Protein AF-A0A958DDX4-F1 (afdb_monomer)

Mean predicted aligned error: 10.65 Å

Radius of gyration: 14.02 Å; Cα contacts (8 Å, |Δi|>4): 165; chains: 1; bounding box: 32×32×38 Å

Nearest PDB structures (foldseek):
  6exp-assembly1_B  TM=5.184E-01  e=7.772E-02  Sulfolobus islandicus rudivirus 3
  2h36-assembly1_X  TM=4.273E-01  e=1.640E-01  Sulfolobus islandicus filamentous virus
  5evh-assembly1_A-2  TM=5.178E-01  e=3.461E-01  Kribbella flavida DSM 17836
  3djw-assembly1_B  TM=4.579E-01  e=4.767E-01  Captovirus AFV1
  3brb-assembly1_A  TM=5.789E-01  e=1.119E+00  Homo sapiens

Structure (mmCIF, N/CA/C/O backbone):
data_AF-A0A958DDX4-F1
#
_entry.id   AF-A0A958DDX4-F1
#
loop_
_atom_site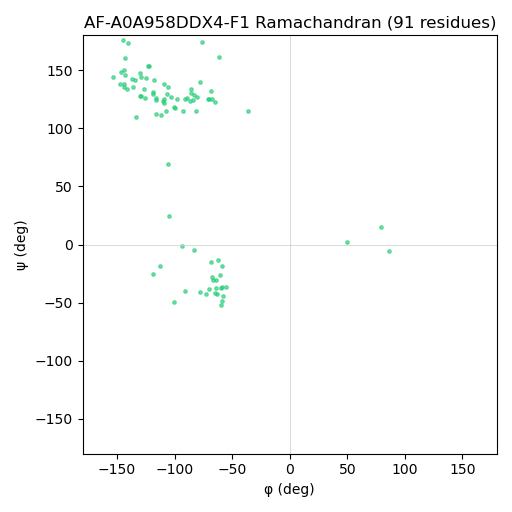.group_PDB
_atom_site.id
_atom_site.type_symbol
_atom_site.label_atom_id
_atom_site.label_alt_id
_atom_site.label_comp_id
_atom_site.label_asym_id
_atom_site.label_entity_id
_atom_site.label_seq_id
_atom_site.pdbx_PDB_ins_code
_atom_site.Cartn_x
_atom_site.Cartn_y
_atom_site.Cartn_z
_atom_site.occupancy
_atom_site.B_iso_or_equiv
_atom_site.auth_seq_id
_atom_site.auth_comp_id
_atom_site.auth_asym_id
_atom_site.auth_atom_id
_atom_site.pdbx_PDB_model_num
ATOM 1 N N . ARG A 1 1 ? -10.047 4.891 -18.341 1.00 34.19 1 ARG A N 1
ATOM 2 C CA . ARG A 1 1 ? -11.114 3.915 -17.990 1.00 34.19 1 ARG A CA 1
ATOM 3 C C . ARG A 1 1 ? -10.422 2.738 -17.319 1.00 34.19 1 ARG A C 1
ATOM 5 O O . ARG A 1 1 ? -9.890 1.896 -18.027 1.00 34.19 1 ARG A O 1
ATOM 12 N N . SER A 1 2 ? -10.345 2.726 -15.993 1.00 29.44 2 SER A N 1
ATOM 13 C CA . SER 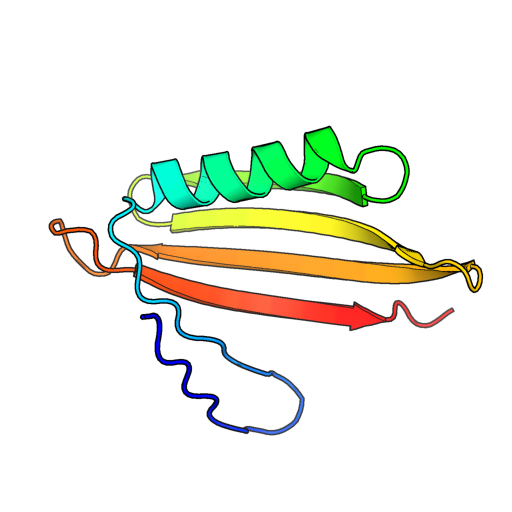A 1 2 ? -9.686 1.641 -15.258 1.00 29.44 2 SER A CA 1
ATOM 14 C C . SER A 1 2 ? -10.685 0.510 -15.031 1.00 29.44 2 SER A C 1
ATOM 16 O O . SER A 1 2 ? -11.820 0.763 -14.630 1.00 29.44 2 SER A O 1
ATOM 18 N N . ALA A 1 3 ? -10.287 -0.718 -15.356 1.00 30.48 3 ALA A N 1
ATOM 19 C CA . ALA A 1 3 ? -11.061 -1.927 -15.104 1.00 30.48 3 ALA A CA 1
ATOM 20 C C . ALA A 1 3 ? -10.444 -2.641 -13.898 1.0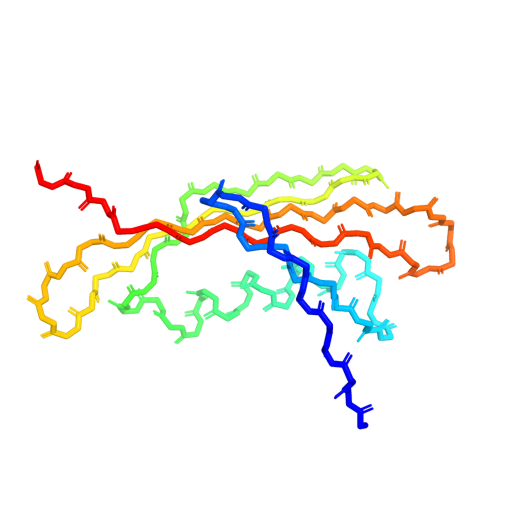0 30.48 3 ALA A C 1
ATOM 22 O O . ALA A 1 3 ? -9.237 -2.876 -13.880 1.00 30.48 3 ALA A O 1
ATOM 23 N N . TYR A 1 4 ? -11.265 -2.957 -12.900 1.00 38.09 4 TYR A N 1
ATOM 24 C CA . TYR A 1 4 ? -10.853 -3.642 -11.677 1.00 38.09 4 TYR A CA 1
ATOM 25 C C . TYR A 1 4 ? -11.344 -5.092 -11.731 1.00 38.09 4 TYR A C 1
ATOM 27 O O . TYR A 1 4 ? -12.494 -5.334 -12.095 1.00 38.09 4 TYR A O 1
ATOM 35 N N . SER A 1 5 ? -10.497 -6.051 -11.360 1.00 40.94 5 SER A N 1
ATOM 36 C CA . SER A 1 5 ? -10.887 -7.452 -11.165 1.00 40.94 5 SER A CA 1
ATOM 37 C C . SER A 1 5 ? -10.463 -7.907 -9.774 1.00 40.94 5 SER A C 1
ATOM 39 O O . SER A 1 5 ? -9.290 -7.788 -9.423 1.00 40.94 5 SER A O 1
ATOM 41 N N . THR A 1 6 ? -11.402 -8.431 -8.992 1.00 44.69 6 THR A N 1
ATOM 42 C CA . THR A 1 6 ? -11.167 -8.954 -7.639 1.00 44.69 6 THR A CA 1
ATOM 43 C C . THR A 1 6 ? -11.293 -10.475 -7.649 1.00 44.69 6 THR A C 1
ATOM 45 O O . THR A 1 6 ? -12.356 -10.988 -7.995 1.00 44.69 6 THR A O 1
ATOM 48 N N . ASN A 1 7 ? -10.244 -11.191 -7.242 1.00 44.62 7 ASN A N 1
ATOM 49 C CA . ASN A 1 7 ? -10.309 -12.628 -6.966 1.00 44.62 7 ASN A CA 1
ATOM 50 C C . ASN A 1 7 ? -10.480 -12.836 -5.454 1.00 44.62 7 ASN A C 1
ATOM 52 O O . ASN A 1 7 ? -9.705 -12.296 -4.665 1.00 44.62 7 ASN A O 1
ATOM 56 N N . MET A 1 8 ? -11.518 -13.580 -5.061 1.00 37.09 8 MET A N 1
ATOM 57 C CA . MET A 1 8 ? -11.855 -13.857 -3.662 1.00 37.09 8 MET A CA 1
ATOM 58 C C . MET A 1 8 ? -11.201 -15.164 -3.203 1.00 37.09 8 MET A C 1
ATOM 60 O O . MET A 1 8 ? -11.584 -16.239 -3.658 1.00 37.09 8 MET A O 1
ATOM 64 N N . THR A 1 9 ? -10.279 -15.066 -2.249 1.00 40.94 9 THR A N 1
ATOM 65 C CA . THR A 1 9 ? -9.822 -16.193 -1.426 1.00 40.94 9 THR A CA 1
ATOM 66 C C . THR A 1 9 ? -9.970 -15.759 0.032 1.00 40.94 9 THR A C 1
ATOM 68 O O . THR A 1 9 ? -9.655 -14.615 0.360 1.00 40.94 9 THR A O 1
ATOM 71 N N . GLU A 1 10 ? -10.529 -16.621 0.884 1.00 39.41 10 GLU A N 1
ATOM 72 C CA . GLU A 1 10 ? -10.964 -16.312 2.256 1.00 39.41 10 GLU A CA 1
ATOM 73 C C . GLU A 1 10 ? -10.050 -15.318 3.004 1.00 39.41 10 GLU A C 1
ATOM 75 O O . GLU A 1 10 ? -8.894 -15.597 3.313 1.00 39.41 10 GLU A O 1
ATOM 80 N N . GLY A 1 11 ? -10.598 -14.136 3.312 1.00 45.62 11 GLY A N 1
ATOM 81 C CA . GLY A 1 11 ? -10.013 -13.164 4.241 1.00 45.62 11 GLY A CA 1
ATOM 82 C C . GLY A 1 11 ? -8.993 -12.169 3.675 1.00 45.62 11 GLY A C 1
ATOM 83 O O . GLY A 1 11 ? -8.600 -11.262 4.413 1.00 45.62 11 GLY A O 1
ATOM 84 N N . ILE A 1 12 ? -8.580 -12.275 2.406 1.00 41.81 12 ILE A N 1
ATOM 85 C CA . ILE A 1 12 ? -7.653 -11.316 1.778 1.00 41.81 12 ILE A CA 1
ATOM 86 C C . ILE A 1 12 ? -8.189 -10.910 0.401 1.00 41.81 12 ILE A C 1
ATOM 88 O O . ILE A 1 12 ? -8.189 -11.697 -0.542 1.00 41.81 12 ILE A O 1
ATOM 92 N N . ASN A 1 13 ? -8.645 -9.660 0.281 1.00 47.84 13 ASN A N 1
ATOM 93 C CA . ASN A 1 13 ? -9.029 -9.081 -1.005 1.00 47.84 13 ASN A CA 1
ATOM 94 C C . ASN A 1 13 ? -7.770 -8.603 -1.729 1.00 47.84 13 ASN A C 1
ATOM 96 O O . ASN A 1 13 ? -7.115 -7.668 -1.275 1.00 47.84 13 ASN A O 1
ATOM 100 N N . PHE A 1 14 ? -7.446 -9.216 -2.864 1.00 44.59 14 PHE A N 1
ATOM 101 C CA . PHE A 1 14 ? -6.391 -8.723 -3.744 1.00 44.59 14 PHE A CA 1
ATOM 102 C C . PHE A 1 14 ? -7.000 -7.774 -4.77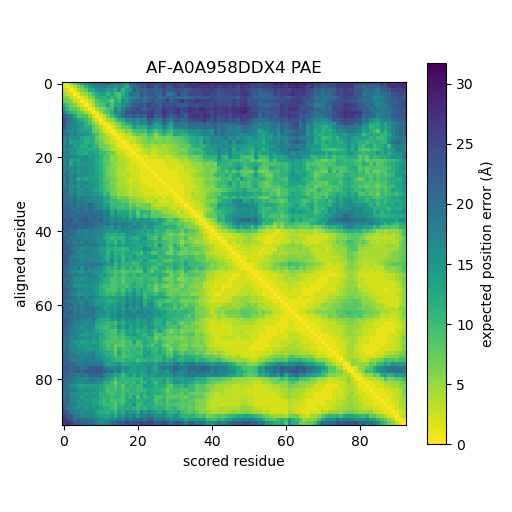8 1.00 44.59 14 PHE A C 1
ATOM 104 O O . PHE A 1 14 ? -7.944 -8.137 -5.485 1.00 44.59 14 PHE A O 1
ATOM 111 N N . LEU A 1 15 ? -6.460 -6.557 -4.864 1.00 52.03 15 LEU A N 1
ATOM 112 C CA . LEU A 1 15 ? -6.817 -5.577 -5.886 1.00 52.03 15 LEU A CA 1
ATOM 113 C C . LEU A 1 15 ? -5.626 -5.380 -6.822 1.00 52.03 15 LEU A C 1
ATOM 115 O O . LEU A 1 15 ? -4.621 -4.797 -6.429 1.00 52.03 15 LEU A O 1
ATOM 119 N N . THR A 1 16 ? -5.750 -5.823 -8.071 1.00 51.31 16 THR A N 1
ATOM 120 C CA . THR A 1 16 ? -4.775 -5.484 -9.114 1.00 51.31 16 THR A CA 1
ATOM 121 C C . THR A 1 16 ? -5.131 -4.128 -9.714 1.00 51.31 16 THR A C 1
ATOM 123 O O . THR A 1 16 ? -6.248 -3.930 -10.195 1.00 51.31 16 THR A O 1
ATOM 126 N N . ILE A 1 17 ? -4.180 -3.196 -9.697 1.00 59.25 17 ILE A N 1
ATOM 127 C CA . ILE A 1 17 ? -4.337 -1.848 -10.247 1.00 59.25 17 ILE A CA 1
ATOM 128 C C . ILE A 1 17 ? -3.472 -1.753 -11.503 1.00 59.25 17 ILE A C 1
ATOM 130 O O . ILE A 1 17 ? -2.270 -1.982 -11.437 1.00 59.25 17 ILE A O 1
ATOM 134 N N . ARG A 1 18 ? -4.076 -1.409 -12.647 1.00 56.00 18 ARG A N 1
ATOM 135 C CA . ARG A 1 18 ? -3.331 -0.957 -13.830 1.00 56.00 18 ARG A CA 1
ATOM 136 C C . ARG A 1 18 ? -3.165 0.551 -13.752 1.00 56.00 18 ARG A C 1
ATOM 138 O O . ARG A 1 18 ? -4.156 1.266 -13.597 1.00 56.00 18 ARG A O 1
ATOM 145 N N . THR A 1 19 ? -1.929 1.005 -13.855 1.00 66.44 19 THR A N 1
ATOM 146 C CA . THR A 1 19 ? -1.553 2.410 -13.757 1.00 66.44 19 THR A CA 1
ATOM 147 C C . THR A 1 19 ? -0.418 2.688 -14.731 1.00 66.44 19 THR A C 1
ATOM 149 O O . THR A 1 19 ? 0.380 1.797 -15.006 1.00 66.44 19 THR A O 1
ATOM 152 N N . ASP A 1 20 ? -0.354 3.916 -15.236 1.00 75.56 20 ASP A N 1
ATOM 153 C CA . ASP A 1 20 ? 0.766 4.376 -16.063 1.00 75.56 20 ASP A CA 1
ATOM 154 C C . ASP A 1 20 ? 1.956 4.837 -15.193 1.00 75.56 20 ASP A C 1
ATOM 156 O O . ASP A 1 20 ? 3.017 5.177 -15.713 1.00 75.56 20 ASP A O 1
ATOM 160 N N . LEU A 1 21 ? 1.774 4.852 -13.865 1.00 69.12 21 LEU A N 1
ATOM 161 C CA . LEU A 1 21 ? 2.783 5.236 -12.880 1.00 69.12 21 LEU A CA 1
ATOM 162 C C . LEU A 1 21 ? 3.790 4.108 -12.641 1.00 69.12 21 LEU A C 1
ATOM 164 O O . LEU A 1 21 ? 3.418 2.945 -12.477 1.00 69.12 21 LEU A O 1
ATOM 168 N N . THR A 1 22 ? 5.062 4.470 -12.511 1.00 73.50 22 THR A N 1
ATOM 169 C CA . THR A 1 22 ? 6.097 3.581 -11.970 1.00 73.50 22 THR A CA 1
ATOM 170 C C . THR A 1 22 ? 5.764 3.181 -10.525 1.00 73.50 22 THR A C 1
ATOM 172 O O . THR A 1 22 ? 5.019 3.864 -9.821 1.00 73.50 22 THR A O 1
ATOM 175 N N . ALA A 1 23 ? 6.379 2.104 -10.024 1.00 67.88 23 ALA A N 1
ATOM 176 C CA . ALA A 1 23 ? 6.211 1.686 -8.628 1.00 67.88 23 ALA A CA 1
ATOM 177 C C . ALA A 1 23 ? 6.560 2.800 -7.618 1.00 67.88 23 ALA A C 1
ATOM 179 O O . ALA A 1 23 ? 5.883 2.937 -6.600 1.00 67.88 23 ALA A O 1
ATOM 180 N N . ASN A 1 24 ? 7.577 3.618 -7.916 1.00 70.38 24 ASN A N 1
ATOM 181 C CA . ASN A 1 24 ? 7.989 4.724 -7.054 1.00 70.38 24 ASN A CA 1
ATOM 182 C C . ASN A 1 24 ? 6.984 5.885 -7.088 1.00 70.38 24 ASN A C 1
ATOM 184 O O . ASN A 1 24 ? 6.617 6.409 -6.044 1.00 70.38 24 ASN A O 1
ATOM 188 N N . GLU A 1 25 ? 6.479 6.251 -8.269 1.00 77.06 25 GLU A N 1
ATOM 189 C CA . GLU A 1 25 ? 5.427 7.271 -8.390 1.00 77.06 25 GLU A CA 1
ATOM 190 C C . GLU A 1 25 ? 4.126 6.824 -7.717 1.00 77.06 25 GLU A C 1
ATOM 192 O O . GLU A 1 25 ? 3.456 7.628 -7.072 1.00 77.06 25 GLU A O 1
ATOM 197 N N . LEU A 1 26 ? 3.785 5.536 -7.817 1.00 72.81 26 LEU A N 1
ATOM 198 C CA . LEU A 1 26 ? 2.630 4.965 -7.134 1.00 72.81 26 LEU A CA 1
ATOM 199 C C . LEU A 1 26 ? 2.806 5.009 -5.608 1.00 72.81 26 LEU A C 1
ATOM 201 O O . LEU A 1 26 ? 1.874 5.375 -4.896 1.00 72.81 26 LEU A O 1
ATOM 205 N N . HIS A 1 27 ? 4.003 4.694 -5.107 1.00 70.50 27 HIS A N 1
ATOM 206 C CA . HIS A 1 27 ? 4.338 4.830 -3.690 1.00 70.50 27 HIS A CA 1
ATOM 207 C C . HIS A 1 27 ? 4.184 6.280 -3.209 1.00 70.50 27 HIS A C 1
ATOM 209 O O . HIS A 1 27 ? 3.426 6.534 -2.273 1.00 70.50 27 HIS A O 1
ATOM 215 N N . THR A 1 28 ? 4.806 7.238 -3.905 1.00 78.25 28 THR A N 1
ATOM 216 C CA . THR A 1 28 ? 4.700 8.671 -3.583 1.00 78.25 28 THR A CA 1
ATOM 217 C C . THR A 1 28 ? 3.258 9.177 -3.654 1.00 78.25 28 THR A C 1
ATOM 219 O O . THR A 1 28 ? 2.850 9.987 -2.820 1.00 78.25 28 THR A O 1
ATOM 222 N N . HIS A 1 29 ? 2.458 8.698 -4.612 1.00 77.19 29 HIS A N 1
ATOM 223 C CA . HIS A 1 29 ? 1.041 9.048 -4.717 1.00 77.19 29 HIS A CA 1
ATOM 224 C C . HIS A 1 29 ? 0.270 8.657 -3.448 1.00 77.19 29 HIS A C 1
ATOM 226 O O . HIS A 1 29 ? -0.433 9.490 -2.874 1.00 77.19 29 HIS A O 1
ATOM 232 N N . TYR A 1 30 ? 0.442 7.421 -2.972 1.00 71.56 30 TYR A N 1
ATOM 233 C CA . TYR A 1 30 ? -0.227 6.953 -1.757 1.00 71.56 30 TYR A CA 1
ATOM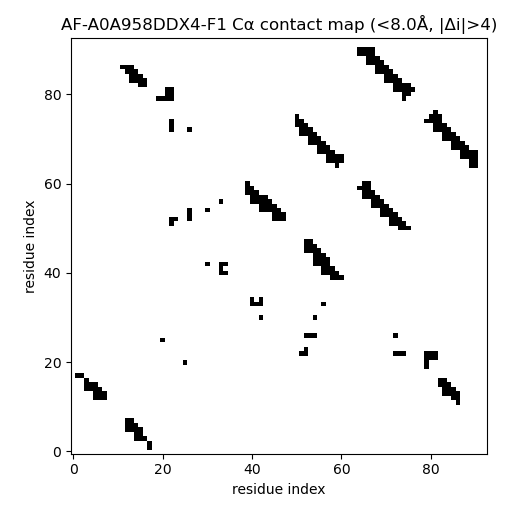 234 C C . TYR A 1 30 ? 0.311 7.615 -0.485 1.00 71.56 30 TYR A C 1
ATOM 236 O O . TYR A 1 30 ? -0.484 7.979 0.381 1.00 71.56 30 TYR A O 1
ATOM 244 N N . GLU A 1 31 ? 1.622 7.849 -0.382 1.00 71.44 31 GLU A N 1
ATOM 245 C CA . GLU A 1 31 ? 2.186 8.649 0.714 1.00 71.44 31 GLU A CA 1
ATOM 246 C C . GLU A 1 31 ? 1.571 10.056 0.754 1.00 71.44 31 GLU A C 1
ATOM 248 O O . GLU A 1 31 ? 1.152 10.527 1.812 1.00 71.44 31 GLU A O 1
ATOM 253 N N . THR A 1 32 ? 1.431 10.714 -0.398 1.00 75.81 32 THR A N 1
ATOM 254 C CA . THR A 1 32 ? 0.846 12.062 -0.471 1.00 75.81 32 THR A CA 1
ATOM 255 C C . THR A 1 32 ? -0.611 12.067 -0.013 1.00 75.81 32 THR A C 1
ATOM 257 O O . THR A 1 32 ? -0.988 12.921 0.789 1.00 75.81 32 THR A O 1
ATOM 260 N N . GLN A 1 33 ? -1.414 11.074 -0.415 1.00 66.81 33 GLN A N 1
ATOM 261 C CA . GLN A 1 33 ? -2.797 10.952 0.063 1.00 66.81 33 GLN A CA 1
ATOM 262 C C . GLN A 1 33 ? -2.880 10.814 1.590 1.00 66.81 33 GLN A C 1
ATOM 264 O O . GLN A 1 33 ? -3.767 11.399 2.214 1.00 66.81 33 GLN A O 1
ATOM 269 N N . THR A 1 34 ? -1.933 10.105 2.217 1.00 64.38 34 THR A N 1
ATOM 270 C CA . THR A 1 34 ? -1.887 10.022 3.689 1.00 64.38 34 THR A CA 1
ATOM 271 C C . THR A 1 34 ? -1.540 11.355 4.361 1.00 64.38 34 THR A C 1
ATOM 273 O O . THR A 1 34 ? -1.983 11.605 5.480 1.00 64.38 34 THR A O 1
ATOM 276 N N . ILE A 1 35 ? -0.800 12.241 3.686 1.00 67.69 35 ILE A N 1
ATOM 277 C CA . ILE A 1 35 ? -0.476 13.588 4.184 1.00 67.69 35 ILE A CA 1
ATOM 278 C C . ILE A 1 35 ? -1.665 14.544 4.013 1.00 67.69 35 ILE A C 1
ATOM 280 O O . ILE A 1 35 ? -1.946 15.335 4.913 1.00 67.69 35 ILE A O 1
ATOM 284 N N . GLU A 1 36 ? -2.380 14.473 2.890 1.00 68.69 36 GLU A N 1
ATOM 285 C CA . GLU A 1 36 ? -3.552 15.321 2.625 1.00 68.69 36 GLU A CA 1
ATOM 286 C C .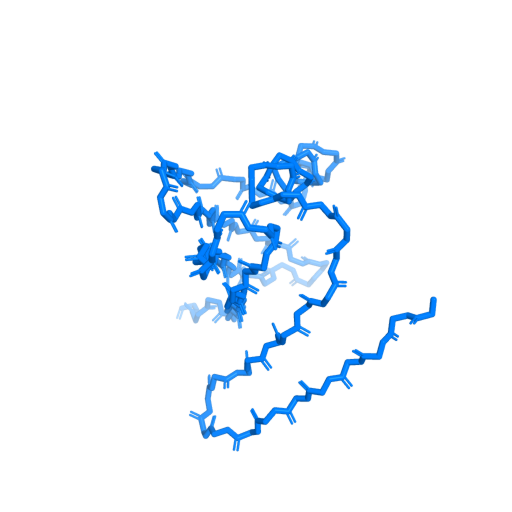 GLU A 1 36 ? -4.723 15.014 3.574 1.00 68.69 36 GLU A C 1
ATOM 288 O O . GLU A 1 36 ? -5.458 15.920 3.963 1.00 68.69 36 GLU A O 1
ATOM 293 N N . HIS A 1 37 ? -4.844 13.760 4.023 1.00 64.69 37 HIS A N 1
ATOM 294 C CA . HIS A 1 37 ? -5.869 13.305 4.970 1.00 64.69 37 HIS A CA 1
ATOM 295 C C . HIS A 1 37 ? -5.336 13.069 6.392 1.00 64.69 37 HIS A C 1
ATOM 297 O O . HIS A 1 37 ? -5.918 12.302 7.159 1.00 64.69 37 HIS A O 1
ATOM 303 N N . ARG A 1 38 ? -4.238 13.737 6.773 1.00 62.03 38 ARG A N 1
ATOM 304 C CA . ARG A 1 38 ? -3.506 13.491 8.032 1.00 62.03 38 ARG A CA 1
ATOM 305 C C . ARG A 1 38 ? -4.326 13.669 9.318 1.00 62.03 38 ARG A C 1
ATOM 307 O O . ARG A 1 38 ? -3.900 13.197 10.368 1.00 62.03 38 ARG A O 1
ATOM 314 N N . SER A 1 39 ? -5.467 14.362 9.271 1.00 64.69 39 SER A N 1
ATOM 315 C CA . SER A 1 39 ? -6.380 14.451 10.421 1.00 64.69 39 SER A CA 1
ATOM 316 C C . SER A 1 39 ? -6.974 13.093 10.794 1.00 64.69 39 SER A C 1
ATOM 318 O O . SER A 1 39 ? -7.213 12.846 11.974 1.00 64.69 39 SER A O 1
ATOM 320 N N . ASP A 1 40 ? -7.148 12.218 9.800 1.00 70.88 40 ASP A N 1
ATOM 321 C CA . ASP A 1 40 ? -7.854 10.947 9.948 1.00 70.88 40 ASP A CA 1
ATOM 322 C C . ASP A 1 40 ? -6.925 9.759 9.655 1.00 70.88 40 ASP A C 1
ATOM 324 O O . ASP A 1 40 ? -7.145 8.676 10.187 1.00 70.88 40 ASP A O 1
ATOM 328 N N . TRP A 1 41 ? -5.875 9.961 8.847 1.00 79.31 41 TRP A N 1
ATOM 329 C CA . TRP A 1 41 ? -4.899 8.948 8.443 1.00 79.31 41 TRP A CA 1
ATOM 330 C C . TRP A 1 41 ? -3.545 9.192 9.108 1.00 79.31 41 TRP A C 1
ATOM 332 O O . TRP A 1 41 ? -2.924 10.243 8.945 1.00 79.31 41 TRP A O 1
ATOM 342 N N . GLN A 1 42 ? -3.033 8.184 9.804 1.00 83.81 42 GLN A N 1
ATOM 343 C CA . GLN A 1 42 ? -1.690 8.188 10.361 1.00 83.81 42 GLN A CA 1
ATOM 344 C C . GLN A 1 42 ? -0.803 7.236 9.562 1.00 83.81 42 GLN A C 1
ATOM 346 O O . GLN A 1 42 ? -0.991 6.023 9.596 1.00 83.81 42 GLN A O 1
ATOM 351 N N . LEU A 1 43 ? 0.201 7.780 8.878 1.00 82.81 43 LEU A N 1
ATOM 352 C CA . LEU A 1 43 ? 1.277 6.983 8.295 1.00 82.81 43 LEU A CA 1
ATOM 353 C C . LEU A 1 43 ? 2.120 6.364 9.422 1.00 82.81 43 LEU A C 1
ATOM 355 O O . LEU A 1 43 ? 2.599 7.085 10.300 1.00 82.81 43 LEU A O 1
ATOM 359 N N . LEU A 1 44 ? 2.279 5.041 9.410 1.00 83.44 44 LEU A N 1
ATOM 360 C CA . LEU A 1 44 ? 2.980 4.291 10.458 1.00 83.44 44 LEU A CA 1
ATOM 361 C C . LEU A 1 44 ? 4.408 3.937 10.045 1.00 83.44 44 LEU A C 1
ATOM 363 O O . LEU A 1 44 ? 5.348 4.158 10.805 1.00 83.44 44 LEU A O 1
ATOM 367 N N . GLN A 1 45 ? 4.565 3.383 8.845 1.00 84.44 45 GLN A N 1
ATOM 368 C CA . GLN A 1 45 ? 5.851 2.940 8.317 1.00 84.44 45 GLN A CA 1
ATOM 369 C C . GLN A 1 45 ? 5.828 2.989 6.795 1.00 84.44 45 GLN A C 1
ATOM 371 O O . GLN A 1 45 ? 4.815 2.638 6.188 1.00 84.44 45 GLN A O 1
ATOM 376 N N . THR A 1 46 ? 6.963 3.351 6.204 1.00 86.69 46 THR A N 1
ATOM 377 C CA . THR A 1 46 ? 7.228 3.226 4.771 1.00 86.69 46 THR A CA 1
ATOM 378 C C . THR A 1 46 ? 8.567 2.534 4.556 1.00 86.69 46 THR A C 1
ATOM 380 O O . THR A 1 46 ? 9.467 2.631 5.395 1.00 86.69 46 THR A O 1
ATOM 383 N N . ASP A 1 47 ? 8.666 1.769 3.474 1.00 85.19 47 ASP A N 1
ATOM 384 C CA . ASP A 1 47 ? 9.892 1.085 3.067 1.00 85.19 47 ASP A CA 1
ATOM 385 C C . ASP A 1 47 ? 9.953 1.001 1.539 1.00 85.19 47 ASP A C 1
ATOM 387 O O . ASP A 1 47 ? 8.952 0.711 0.879 1.00 85.19 47 ASP A O 1
ATOM 391 N N . THR A 1 48 ? 11.130 1.242 0.973 1.00 85.56 48 THR A N 1
ATOM 392 C CA . THR A 1 48 ? 11.359 1.305 -0.474 1.00 85.56 48 THR A CA 1
ATOM 393 C C . THR A 1 48 ? 12.689 0.671 -0.840 1.00 85.56 48 THR A C 1
ATOM 395 O O . THR A 1 48 ? 13.725 0.962 -0.248 1.00 85.56 48 THR A O 1
ATOM 398 N N . SER A 1 49 ? 12.653 -0.155 -1.879 1.00 85.19 49 SER A N 1
ATOM 399 C CA . SER A 1 49 ? 13.789 -0.842 -2.490 1.00 85.19 49 SER A CA 1
ATOM 400 C C . SER A 1 49 ? 13.630 -0.856 -4.014 1.00 85.19 49 SER A C 1
ATOM 402 O O . SER A 1 49 ? 12.574 -0.502 -4.540 1.00 85.19 49 SER A O 1
ATOM 404 N N . ASP A 1 50 ? 14.646 -1.333 -4.737 1.00 80.81 50 ASP A N 1
ATOM 405 C CA . ASP A 1 50 ? 14.626 -1.386 -6.208 1.00 80.81 50 ASP A CA 1
ATOM 406 C C . ASP A 1 50 ? 13.491 -2.252 -6.788 1.00 80.81 50 ASP A C 1
ATOM 408 O O . ASP A 1 50 ? 13.054 -2.036 -7.924 1.00 80.81 50 ASP A O 1
ATOM 412 N N . SER A 1 51 ? 13.019 -3.247 -6.027 1.00 82.94 51 SER A N 1
ATOM 413 C CA . SER A 1 51 ? 12.002 -4.213 -6.460 1.00 82.94 51 SER A CA 1
ATOM 414 C C . SER A 1 51 ? 10.669 -4.084 -5.727 1.00 82.94 51 SER A C 1
ATOM 416 O O . SER A 1 51 ? 9.662 -4.598 -6.213 1.00 82.94 51 SER A O 1
ATOM 418 N N . THR A 1 52 ? 10.641 -3.424 -4.567 1.00 85.06 52 THR A N 1
ATOM 419 C CA . THR A 1 52 ? 9.458 -3.384 -3.700 1.00 85.06 52 THR A CA 1
ATOM 420 C C . THR A 1 52 ? 9.313 -2.029 -3.024 1.00 85.06 52 THR A C 1
ATOM 422 O O . THR A 1 52 ? 10.293 -1.496 -2.508 1.00 85.06 52 THR A O 1
ATOM 425 N N . ALA A 1 53 ? 8.088 -1.516 -2.960 1.00 86.25 53 ALA A N 1
ATOM 426 C CA . ALA A 1 53 ? 7.715 -0.386 -2.117 1.00 86.25 53 ALA A CA 1
ATOM 427 C C . ALA A 1 53 ? 6.548 -0.785 -1.212 1.00 86.25 53 ALA A C 1
ATOM 429 O O . ALA A 1 53 ? 5.660 -1.529 -1.629 1.00 86.25 53 ALA A O 1
ATOM 430 N N . SER A 1 54 ? 6.527 -0.309 0.026 1.00 87.88 54 SER A N 1
ATOM 431 C CA . SER A 1 54 ? 5.447 -0.596 0.961 1.00 87.88 54 SER A CA 1
ATOM 432 C C . SER A 1 54 ? 5.178 0.571 1.891 1.00 87.88 54 SER A C 1
ATOM 434 O O . SER A 1 54 ? 6.075 1.325 2.256 1.00 87.88 54 SER A O 1
ATOM 436 N N . SER A 1 55 ? 3.920 0.696 2.286 1.00 85.81 55 SER A N 1
ATOM 437 C CA . SER A 1 55 ? 3.474 1.680 3.260 1.00 85.81 55 SER A CA 1
ATOM 438 C C . SER A 1 55 ? 2.394 1.062 4.134 1.00 85.81 55 SER A C 1
ATOM 440 O O . SER A 1 55 ? 1.611 0.225 3.679 1.00 85.81 55 SER A O 1
ATOM 442 N N . SER A 1 56 ? 2.358 1.459 5.400 1.00 87.88 56 SER A N 1
ATOM 443 C CA . SER A 1 56 ? 1.306 1.095 6.340 1.00 87.88 56 SER A CA 1
ATOM 444 C C . SER A 1 56 ? 0.754 2.330 7.028 1.00 87.88 56 SER A C 1
ATOM 446 O O . SER A 1 56 ? 1.479 3.284 7.321 1.00 87.88 56 SER A O 1
ATOM 448 N N . TRP A 1 57 ? -0.546 2.305 7.285 1.00 87.12 57 TRP A N 1
ATOM 449 C CA . TRP A 1 57 ? -1.285 3.421 7.851 1.00 87.12 57 TRP A CA 1
ATOM 450 C C . TRP A 1 57 ? -2.353 2.931 8.821 1.00 87.12 57 TRP A C 1
ATOM 452 O O . TRP A 1 57 ? -2.791 1.779 8.765 1.00 87.12 57 TRP A O 1
ATOM 462 N N . SER A 1 58 ? -2.808 3.825 9.687 1.00 88.50 58 SER A N 1
ATOM 463 C CA . SER A 1 58 ? -4.017 3.641 10.479 1.00 88.50 58 SER A CA 1
ATOM 464 C C . SER A 1 58 ? -5.007 4.776 10.250 1.00 88.50 58 SER A C 1
ATOM 466 O O . SER A 1 58 ? -4.623 5.875 9.856 1.00 88.50 58 SER A O 1
ATOM 468 N N . ILE A 1 59 ? -6.293 4.490 10.445 1.00 87.31 59 ILE A N 1
ATOM 469 C CA . ILE A 1 59 ? -7.392 5.448 10.297 1.00 87.31 59 ILE A CA 1
ATOM 470 C C . ILE A 1 59 ? -8.345 5.273 11.465 1.00 87.31 59 ILE A C 1
ATOM 472 O O . ILE A 1 59 ? -8.695 4.140 11.795 1.00 87.31 59 ILE A O 1
ATOM 476 N N . ILE A 1 60 ? -8.796 6.371 12.062 1.00 83.38 60 ILE A N 1
ATOM 477 C CA . ILE A 1 60 ? -9.956 6.349 12.957 1.00 83.38 60 ILE A CA 1
ATOM 478 C C . ILE A 1 60 ? -11.151 6.837 12.149 1.00 83.38 60 ILE A C 1
ATOM 480 O O . ILE A 1 60 ? -11.138 7.957 11.644 1.00 83.38 60 ILE A O 1
ATOM 484 N N . ASP A 1 61 ? -12.162 5.988 11.977 1.00 79.56 61 ASP A N 1
ATOM 485 C CA . ASP A 1 61 ? -13.362 6.390 11.246 1.00 79.56 61 ASP A CA 1
ATOM 486 C C . ASP A 1 61 ? -14.272 7.306 12.083 1.00 79.56 61 ASP A C 1
ATOM 488 O O . ASP A 1 61 ? -14.075 7.521 13.281 1.00 79.56 61 ASP A O 1
ATOM 492 N N . ASN A 1 62 ? -15.326 7.824 11.453 1.00 77.56 62 ASN A N 1
ATOM 493 C CA . ASN A 1 62 ? -16.294 8.707 12.108 1.00 77.56 62 ASN A CA 1
ATOM 494 C C . ASN A 1 62 ? -17.050 8.047 13.281 1.00 77.56 62 ASN A C 1
ATOM 496 O O . ASN A 1 62 ? -17.709 8.744 14.051 1.00 77.56 62 ASN A O 1
ATOM 500 N N . CYS A 1 63 ? -16.982 6.720 13.417 1.00 81.56 63 CYS A N 1
ATOM 501 C CA . CYS A 1 63 ? -17.562 5.956 14.521 1.00 81.56 63 CYS A CA 1
ATOM 502 C C . CYS A 1 63 ? -16.550 5.708 15.658 1.00 81.56 63 CYS A C 1
ATOM 504 O O . CYS A 1 63 ? -16.906 5.105 16.675 1.00 81.56 63 CYS A O 1
ATOM 506 N N . GLY A 1 64 ? -15.305 6.172 15.513 1.00 81.25 64 GLY A N 1
ATOM 507 C CA . GLY A 1 64 ? -14.220 5.963 16.469 1.00 81.25 64 GLY A CA 1
ATOM 508 C C . GLY A 1 64 ? -13.565 4.584 16.367 1.00 81.25 64 GLY A C 1
ATOM 509 O O . GLY A 1 64 ? -12.866 4.172 17.297 1.00 81.25 64 GLY A O 1
ATOM 510 N N . ASP A 1 65 ? -13.801 3.840 15.285 1.00 81.94 65 ASP A N 1
ATOM 511 C CA . ASP A 1 65 ? -13.165 2.546 15.067 1.00 81.94 65 ASP A CA 1
ATOM 512 C C . ASP A 1 65 ? -11.795 2.709 14.408 1.00 81.94 65 ASP A C 1
ATOM 514 O O . ASP A 1 65 ? -11.642 3.427 13.422 1.00 81.94 65 ASP A O 1
ATOM 518 N N . LEU A 1 66 ? -10.798 2.002 14.946 1.00 85.00 66 LEU A N 1
ATOM 519 C CA . LEU A 1 66 ? -9.450 1.968 14.390 1.00 85.00 66 LEU A CA 1
ATOM 520 C C . LEU A 1 66 ? -9.367 0.948 13.249 1.00 85.00 66 LEU A C 1
ATOM 522 O O . LEU A 1 66 ? -9.691 -0.232 13.408 1.00 85.00 66 LEU A O 1
ATOM 526 N N . TRP A 1 67 ? -8.848 1.393 12.117 1.00 85.62 67 TRP A N 1
ATOM 527 C CA . TRP A 1 67 ? -8.543 0.597 10.938 1.00 85.62 67 TRP A CA 1
ATOM 528 C C . TRP A 1 67 ? -7.049 0.649 10.668 1.00 85.62 67 TRP A C 1
ATOM 530 O O . TRP A 1 67 ? -6.437 1.698 10.812 1.00 85.62 67 TRP A O 1
ATOM 540 N N . ASN A 1 68 ? -6.470 -0.470 10.246 1.00 86.19 68 ASN A N 1
ATOM 541 C CA . ASN A 1 68 ? -5.079 -0.559 9.821 1.00 86.19 68 ASN A CA 1
ATOM 542 C C . ASN A 1 68 ? -5.032 -1.001 8.364 1.00 86.19 68 ASN A C 1
ATOM 544 O O . ASN A 1 68 ? -5.670 -1.991 7.987 1.00 86.19 68 ASN A O 1
ATOM 548 N N . GLY A 1 69 ? -4.261 -0.285 7.559 1.00 85.75 69 GLY A N 1
ATOM 549 C CA . GLY A 1 69 ? -4.025 -0.596 6.164 1.00 85.75 69 GLY A CA 1
ATOM 550 C C . GLY A 1 69 ? -2.547 -0.787 5.859 1.00 85.75 69 GLY A C 1
ATOM 551 O O . GLY A 1 69 ? -1.672 -0.256 6.540 1.00 85.75 69 GLY A O 1
ATOM 552 N N . SER A 1 70 ? -2.274 -1.577 4.832 1.00 85.31 70 SER A N 1
ATOM 553 C CA . SER A 1 70 ? -0.942 -1.736 4.265 1.00 85.31 70 SER A CA 1
ATOM 554 C C . SER A 1 70 ? -1.038 -1.909 2.759 1.00 85.31 70 SER A C 1
ATOM 556 O O . SER A 1 70 ? -1.851 -2.711 2.285 1.00 85.31 70 SER A O 1
ATOM 558 N N . ILE A 1 71 ? -0.175 -1.215 2.027 1.00 84.94 71 ILE A N 1
ATOM 559 C CA . ILE A 1 71 ? 0.080 -1.431 0.608 1.00 84.94 71 ILE A CA 1
ATOM 560 C C . ILE A 1 71 ? 1.465 -2.037 0.447 1.00 84.94 71 ILE A C 1
ATOM 562 O O . ILE A 1 71 ? 2.420 -1.610 1.094 1.00 84.94 71 ILE A O 1
ATOM 566 N N . ILE A 1 72 ? 1.568 -3.018 -0.437 1.00 85.38 72 ILE A N 1
ATOM 567 C CA . ILE A 1 72 ? 2.840 -3.540 -0.917 1.00 85.38 72 ILE A CA 1
ATOM 568 C C . ILE A 1 72 ? 2.781 -3.543 -2.438 1.00 85.38 72 ILE A C 1
ATOM 570 O O . ILE A 1 72 ? 1.829 -4.050 -3.031 1.00 85.38 72 ILE A O 1
ATOM 574 N N . ILE A 1 73 ? 3.788 -2.951 -3.060 1.00 84.56 73 ILE A N 1
ATOM 575 C CA . ILE A 1 73 ? 3.945 -2.803 -4.500 1.00 84.56 73 ILE A CA 1
ATOM 576 C C . ILE A 1 73 ? 5.190 -3.597 -4.881 1.00 84.56 73 ILE A C 1
ATOM 578 O O . ILE A 1 73 ? 6.298 -3.222 -4.508 1.00 84.56 73 ILE A O 1
ATOM 582 N N . TYR A 1 74 ? 5.011 -4.683 -5.623 1.00 82.94 74 TYR A N 1
ATOM 583 C CA . TYR A 1 74 ? 6.091 -5.486 -6.184 1.00 82.94 74 TYR A CA 1
ATOM 584 C C . TYR A 1 74 ? 6.278 -5.126 -7.648 1.00 82.94 74 TYR A C 1
ATOM 586 O O . TYR A 1 74 ? 5.377 -5.329 -8.461 1.00 82.94 74 TYR A O 1
ATOM 594 N N . LYS A 1 75 ? 7.455 -4.628 -8.004 1.00 81.56 75 LYS A N 1
ATOM 595 C CA . LYS A 1 75 ? 7.834 -4.387 -9.394 1.00 81.56 75 LYS A CA 1
ATOM 596 C C . LYS A 1 75 ? 8.037 -5.730 -10.105 1.00 81.56 75 LYS A C 1
ATOM 598 O O . LYS A 1 75 ? 8.804 -6.566 -9.635 1.00 81.56 75 LYS A O 1
ATOM 603 N N . ILE A 1 76 ? 7.349 -5.943 -11.225 1.00 76.50 76 ILE A N 1
ATOM 604 C CA . ILE A 1 76 ? 7.406 -7.197 -11.999 1.00 76.50 76 ILE A CA 1
ATOM 605 C C . ILE A 1 76 ? 8.495 -7.117 -13.070 1.00 76.50 76 ILE A C 1
ATOM 607 O O . ILE A 1 76 ? 9.209 -8.089 -13.310 1.00 76.50 76 ILE A O 1
ATOM 611 N N . SER A 1 77 ? 8.632 -5.961 -13.719 1.00 70.88 77 SER A N 1
ATOM 612 C CA . SER A 1 77 ? 9.573 -5.748 -14.819 1.00 70.88 77 SER A CA 1
ATOM 613 C C . SER A 1 77 ? 10.147 -4.326 -14.795 1.00 70.88 77 SER A C 1
ATOM 615 O O . SER A 1 77 ? 9.779 -3.490 -13.967 1.00 70.88 77 SER A O 1
ATOM 617 N N . SER A 1 78 ? 11.084 -4.033 -15.699 1.00 64.56 78 SER A N 1
ATOM 618 C CA . SER A 1 78 ? 11.585 -2.671 -15.927 1.00 64.56 78 SER A CA 1
ATOM 619 C C . SER A 1 78 ? 10.543 -1.735 -16.546 1.00 64.56 78 SER A C 1
ATOM 621 O O . SER A 1 78 ? 10.746 -0.525 -16.519 1.00 64.56 78 SER A O 1
ATOM 623 N N . GLU A 1 79 ? 9.453 -2.276 -17.091 1.00 59.28 79 GLU A N 1
ATOM 624 C CA . GLU A 1 79 ? 8.446 -1.548 -17.861 1.00 59.28 79 GLU A CA 1
ATOM 625 C C . GLU A 1 79 ? 7.176 -1.358 -17.033 1.00 59.28 79 GLU A C 1
ATOM 627 O O . GLU A 1 79 ? 6.168 -1.989 -17.307 1.00 59.28 79 GLU A O 1
ATOM 632 N N . ASN A 1 80 ? 7.252 -0.521 -15.991 1.00 64.31 80 ASN A N 1
ATOM 633 C CA . ASN A 1 80 ? 6.137 0.016 -15.182 1.00 64.31 80 ASN A CA 1
ATOM 634 C C . ASN A 1 80 ? 5.089 -0.971 -14.621 1.00 64.31 80 ASN A C 1
ATOM 636 O O . ASN A 1 80 ? 4.173 -0.553 -13.918 1.00 64.31 80 ASN A O 1
ATOM 640 N N . ASP A 1 81 ? 5.248 -2.271 -14.840 1.00 69.31 81 ASP A N 1
ATOM 641 C CA . ASP A 1 81 ? 4.339 -3.300 -14.371 1.00 69.31 81 ASP A CA 1
ATOM 642 C C . ASP A 1 81 ? 4.622 -3.616 -12.905 1.00 69.31 81 ASP A C 1
ATOM 644 O O . ASP A 1 81 ? 5.748 -3.953 -12.512 1.00 69.31 81 ASP A O 1
ATOM 648 N N . ALA A 1 82 ? 3.574 -3.550 -12.087 1.00 74.69 82 ALA A N 1
ATOM 649 C CA . ALA A 1 82 ? 3.648 -3.863 -10.672 1.00 74.69 82 ALA A CA 1
ATOM 650 C C . ALA A 1 82 ? 2.454 -4.700 -10.199 1.00 74.69 82 ALA A C 1
ATOM 652 O O . ALA A 1 82 ? 1.308 -4.476 -10.595 1.00 74.69 82 ALA A O 1
ATOM 653 N N . PHE A 1 83 ? 2.717 -5.639 -9.289 1.00 79.19 83 PHE A N 1
ATOM 654 C CA . PHE A 1 83 ? 1.683 -6.249 -8.464 1.00 79.19 83 PHE A CA 1
ATOM 655 C C . PHE A 1 83 ? 1.473 -5.394 -7.227 1.00 79.19 83 PHE A C 1
ATOM 657 O O . PHE A 1 83 ? 2.393 -5.179 -6.445 1.00 79.19 83 PHE A O 1
ATOM 664 N N . VAL A 1 84 ? 0.238 -4.954 -7.022 1.00 79.12 84 VAL A N 1
ATOM 665 C CA . VAL A 1 84 ? -0.153 -4.216 -5.825 1.00 79.12 84 VAL A CA 1
ATOM 666 C C . VAL A 1 84 ? -0.989 -5.134 -4.945 1.00 79.12 84 VAL A C 1
ATOM 668 O O . VAL A 1 84 ? -1.936 -5.764 -5.409 1.00 79.12 84 VAL A O 1
ATOM 671 N N . THR A 1 85 ? -0.635 -5.216 -3.668 1.00 80.50 85 THR A N 1
ATOM 672 C CA . THR A 1 85 ? -1.450 -5.851 -2.634 1.00 80.50 85 THR A CA 1
ATOM 673 C C . THR A 1 85 ? -1.859 -4.787 -1.638 1.00 80.50 85 THR A C 1
ATOM 675 O O . THR A 1 85 ? -1.007 -4.116 -1.062 1.00 80.50 85 THR A O 1
ATOM 678 N N . ILE A 1 86 ? -3.163 -4.645 -1.425 1.00 82.00 86 ILE A N 1
ATOM 679 C CA . ILE A 1 86 ? -3.722 -3.759 -0.409 1.00 82.00 86 ILE A CA 1
ATOM 680 C C . ILE A 1 86 ? -4.444 -4.631 0.601 1.00 82.00 86 ILE A C 1
ATOM 682 O O . ILE A 1 86 ? -5.323 -5.412 0.247 1.00 82.00 86 ILE A O 1
ATOM 686 N N . ARG A 1 87 ? -4.091 -4.474 1.871 1.00 82.50 87 ARG A N 1
ATOM 687 C CA . ARG A 1 87 ? -4.799 -5.094 2.984 1.00 82.50 87 ARG A CA 1
ATOM 688 C C . ARG A 1 87 ? -5.334 -3.995 3.875 1.00 82.50 87 ARG A C 1
ATOM 690 O O . ARG A 1 87 ? -4.578 -3.125 4.281 1.00 82.50 87 ARG A O 1
ATOM 697 N N . VAL A 1 88 ? -6.616 -4.068 4.207 1.00 82.88 88 VAL A N 1
ATOM 698 C CA . VAL A 1 88 ? -7.261 -3.179 5.177 1.00 82.88 88 VAL A CA 1
ATOM 699 C C . VAL A 1 88 ? -8.018 -4.044 6.165 1.00 82.88 88 VAL A C 1
ATOM 701 O O . VAL A 1 88 ? -8.789 -4.918 5.768 1.00 82.88 88 VAL A O 1
ATOM 704 N N . VAL A 1 89 ? -7.777 -3.829 7.454 1.00 83.31 89 VAL A N 1
ATOM 705 C CA . VAL A 1 89 ? -8.448 -4.556 8.530 1.00 83.31 89 VAL A CA 1
ATOM 706 C C . VAL A 1 89 ? -8.900 -3.610 9.621 1.00 83.31 89 VAL A C 1
ATOM 708 O O . VAL A 1 89 ? -8.185 -2.686 9.997 1.00 83.31 89 VAL A O 1
ATOM 711 N N . ARG A 1 90 ? -10.074 -3.882 10.182 1.00 82.56 90 ARG A N 1
ATOM 712 C CA . ARG A 1 90 ? -10.501 -3.250 11.427 1.00 82.56 90 ARG A CA 1
ATOM 713 C C . ARG A 1 90 ? -9.663 -3.818 12.569 1.00 82.56 90 ARG A C 1
ATOM 715 O O . ARG A 1 90 ? -9.605 -5.041 12.734 1.00 82.56 90 ARG A O 1
ATOM 722 N N . ALA A 1 91 ? -9.002 -2.958 13.335 1.00 77.94 91 ALA A N 1
ATOM 723 C CA . ALA A 1 91 ? -8.305 -3.375 14.541 1.00 77.94 91 ALA A CA 1
ATOM 724 C C . ALA A 1 91 ? -9.353 -3.890 15.537 1.00 77.94 91 ALA A C 1
ATOM 726 O O . ALA A 1 91 ? -10.319 -3.195 15.859 1.00 77.94 91 ALA A O 1
ATOM 727 N N . LYS A 1 92 ? -9.208 -5.140 15.986 1.00 68.44 92 LYS A N 1
ATOM 728 C CA . LYS A 1 92 ? -10.033 -5.638 17.089 1.00 68.44 92 LYS A CA 1
ATOM 729 C C . LYS A 1 92 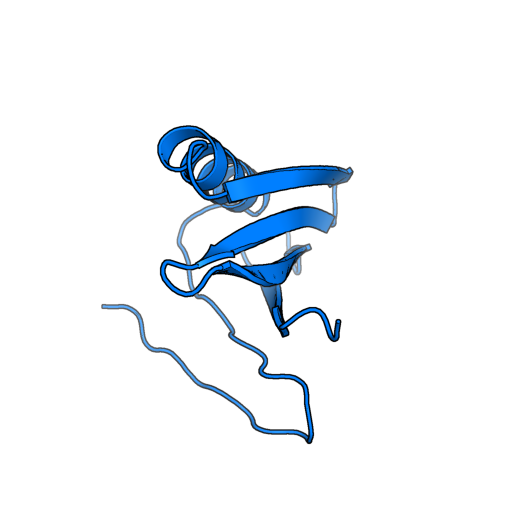? -9.612 -4.885 18.353 1.00 68.44 92 LYS A C 1
ATOM 731 O O . LYS A 1 92 ? -8.413 -4.745 18.587 1.00 68.44 92 LYS A O 1
ATOM 736 N N . ARG A 1 93 ? -10.600 -4.375 19.093 1.00 57.66 93 ARG A N 1
ATOM 737 C CA . ARG A 1 93 ? -10.398 -3.822 20.438 1.00 57.66 93 ARG A CA 1
ATOM 738 C C . ARG A 1 93 ? -9.836 -4.881 21.377 1.00 57.66 93 ARG A C 1
ATOM 740 O O . ARG A 1 93 ? -10.204 -6.065 21.188 1.00 57.66 93 ARG A O 1
#

Foldseek 3Di:
DWDWDWDDDPPFTFTFGDDQDAQVRVLVVVVVVQVVPVVFKAWDDWDDDPFKTKTKIWGQDPVRWIKIKMWMWGHPDPRRDIGIGIDMDTDDD

Secondary structure (DSSP, 8-state):
-----EEEETTEEEE----SS-HHHHHHHHHHHHHHTTTTEEEEEEEE-SSEEEEEEEEE-TTS-EEEEEEEEEE-SSSS-EEEEEEEEEPP-

pLDDT: mean 71.07, std 15.8, range [2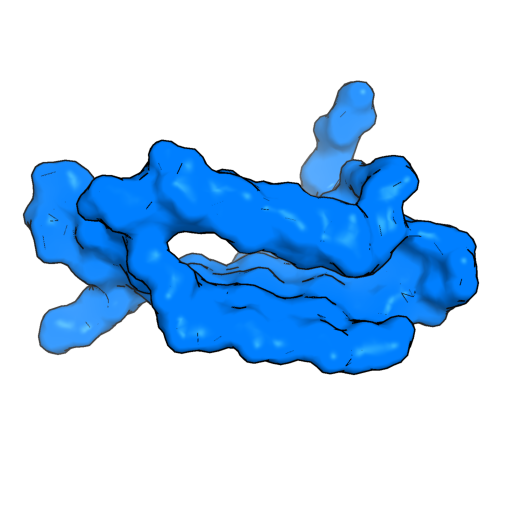9.44, 88.5]

Solvent-accessible surface area (backbo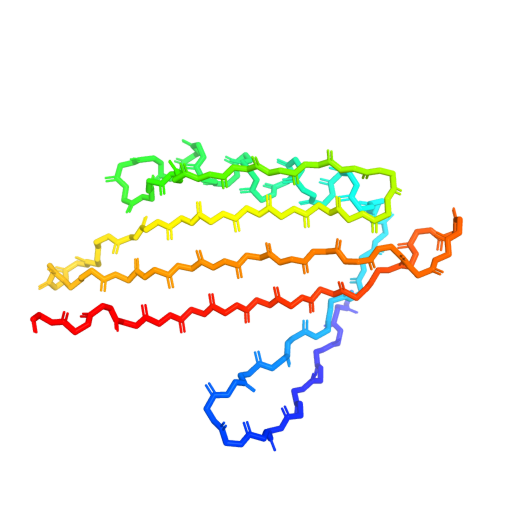ne atoms only — not comparable to full-atom values): 5459 Å² total; per-residue (Å²): 137,86,77,79,61,74,60,88,50,94,94,50,65,45,49,56,65,85,64,96,49,40,66,65,56,49,47,50,51,54,55,48,53,37,60,78,41,46,92,44,27,45,77,74,49,74,52,78,57,100,50,37,36,37,40,31,34,36,33,54,47,99,86,70,48,47,32,41,37,36,42,39,36,37,51,75,54,97,75,49,40,50,52,40,42,51,49,76,43,73,58,80,129

Sequence (93 aa):
RSAYSTNMTEGINFLTIRTDLTANELHTHYETQTIEHRSDWQLLQTDTSDSTASSSWSIIDNCGDLWNGSIIIYKISSENDAFVTIRVVRAKR